Protein AF-A0A0A9XXK6-F1 (afdb_monomer_lite)

Secondary structure (DSSP, 8-state):
----------TT--TT---------S----TTS-HHHHHHHHHHHHHHGGGS-SSPP--SS-------TTPPP---PPPP--HHHHHHHHHHHHHHHHTTS-------

Structure (mmCIF, N/CA/C/O backbone):
data_AF-A0A0A9XXK6-F1
#
_entry.id   AF-A0A0A9XXK6-F1
#
loop_
_atom_site.group_PDB
_atom_site.id
_atom_site.type_symbol
_atom_site.label_atom_id
_atom_site.label_alt_id
_atom_site.label_comp_id
_atom_site.label_asym_id
_atom_site.label_entity_id
_atom_site.label_seq_id
_atom_site.pdbx_PDB_ins_code
_atom_site.Cartn_x
_atom_site.Cartn_y
_atom_site.Cartn_z
_atom_site.occupancy
_atom_site.B_iso_or_equiv
_atom_site.auth_seq_id
_atom_site.auth_comp_id
_atom_site.auth_asym_id
_atom_site.auth_atom_id
_atom_site.pdbx_PDB_model_num
ATOM 1 N N . ASN A 1 1 ? 14.844 -18.151 37.481 1.00 43.81 1 ASN A N 1
ATOM 2 C CA . ASN A 1 1 ? 16.257 -18.010 37.077 1.00 43.81 1 ASN A CA 1
ATOM 3 C C . ASN A 1 1 ? 16.385 -18.432 35.621 1.00 43.81 1 ASN A C 1
ATOM 5 O O . ASN A 1 1 ? 16.825 -19.534 35.348 1.00 43.81 1 ASN A O 1
ATOM 9 N N . LEU A 1 2 ? 15.917 -17.589 34.700 1.00 34.53 2 LEU A N 1
ATOM 10 C CA . LEU A 1 2 ? 16.165 -17.720 33.264 1.00 34.53 2 LEU A CA 1
ATOM 11 C C . LEU A 1 2 ? 16.523 -16.308 32.790 1.00 34.53 2 LEU A C 1
ATOM 13 O O . LEU A 1 2 ? 15.731 -15.378 32.944 1.00 34.53 2 LEU A O 1
ATOM 17 N N . SER A 1 3 ? 17.776 -16.153 32.375 1.00 41.31 3 SER A N 1
ATOM 18 C CA . SER A 1 3 ? 18.349 -14.913 31.862 1.00 41.31 3 SER A CA 1
ATOM 19 C C . SER A 1 3 ? 17.667 -14.546 30.549 1.00 41.31 3 SER A C 1
ATOM 21 O O . SER A 1 3 ? 17.385 -15.421 29.740 1.00 41.31 3 SER A O 1
ATOM 23 N N . LYS A 1 4 ? 17.398 -13.255 30.363 1.00 49.81 4 LYS A N 1
ATOM 24 C CA . LYS A 1 4 ? 16.777 -12.687 29.167 1.00 49.81 4 LYS A CA 1
ATOM 25 C C . LYS A 1 4 ? 17.629 -13.022 27.938 1.00 49.81 4 LYS A C 1
ATOM 27 O O . LYS A 1 4 ? 18.796 -12.637 27.894 1.00 49.81 4 LYS A O 1
ATOM 32 N N . ASP A 1 5 ? 17.032 -13.706 26.968 1.00 43.66 5 ASP A N 1
ATOM 33 C CA . ASP A 1 5 ? 17.552 -13.829 25.607 1.00 43.66 5 ASP A CA 1
ATOM 34 C C . ASP A 1 5 ? 17.544 -12.443 24.956 1.00 43.66 5 ASP A C 1
ATOM 36 O O . ASP A 1 5 ? 16.554 -11.975 24.390 1.00 43.66 5 ASP A O 1
ATOM 40 N N . THR A 1 6 ? 18.662 -11.744 25.118 1.00 54.91 6 THR A N 1
ATOM 41 C CA . THR A 1 6 ? 18.977 -10.526 24.385 1.00 54.91 6 THR A CA 1
ATOM 42 C C . THR A 1 6 ? 19.292 -10.926 22.951 1.00 54.91 6 THR A C 1
ATOM 44 O O . THR A 1 6 ? 20.355 -11.480 22.671 1.00 54.91 6 THR A O 1
ATOM 47 N N . TRP A 1 7 ? 18.371 -10.640 22.034 1.00 50.97 7 TRP A N 1
ATOM 48 C CA . TRP A 1 7 ? 18.649 -10.675 20.602 1.00 50.97 7 TRP A CA 1
ATOM 49 C C . TRP A 1 7 ? 19.718 -9.624 20.286 1.00 50.97 7 TRP A C 1
ATOM 51 O O . TRP A 1 7 ? 19.438 -8.428 20.234 1.00 50.97 7 TRP A O 1
ATOM 61 N N . MET A 1 8 ? 20.963 -10.070 20.135 1.00 43.16 8 MET A N 1
ATOM 62 C CA . MET A 1 8 ? 22.089 -9.229 19.743 1.00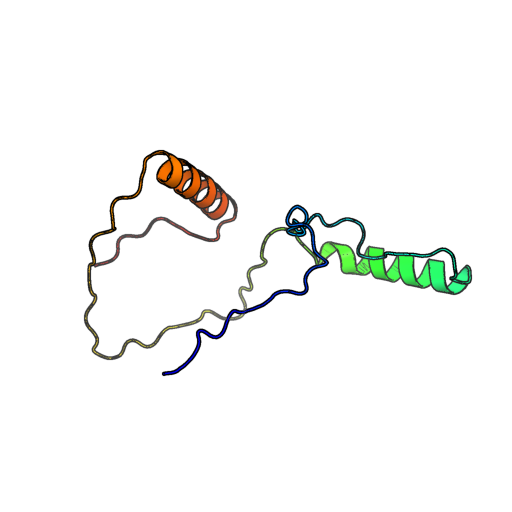 43.16 8 MET A CA 1
ATOM 63 C C . MET A 1 8 ? 22.206 -9.262 18.218 1.00 43.16 8 MET A C 1
ATOM 65 O O . MET A 1 8 ? 22.710 -10.233 17.656 1.00 43.16 8 MET A O 1
ATOM 69 N N . PHE A 1 9 ? 21.762 -8.202 17.540 1.00 44.06 9 PHE A N 1
ATOM 70 C CA . PHE A 1 9 ? 22.267 -7.917 16.198 1.00 44.06 9 PHE A CA 1
ATOM 71 C C . PHE A 1 9 ? 23.754 -7.569 16.329 1.00 44.06 9 PHE A C 1
ATOM 73 O O . PHE A 1 9 ? 24.148 -6.852 17.251 1.00 44.06 9 PHE A O 1
ATOM 80 N N . 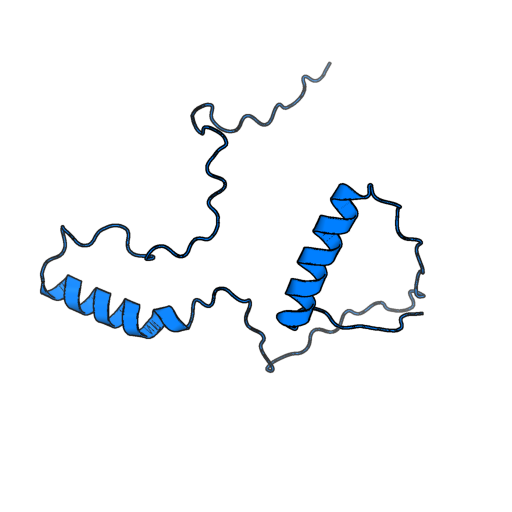SER A 1 10 ? 24.585 -8.145 15.461 1.00 43.38 10 SER A N 1
ATOM 81 C CA . SER A 1 10 ? 26.044 -8.010 15.474 1.00 43.38 10 SER A CA 1
ATOM 82 C C . SER A 1 10 ? 26.485 -6.556 15.731 1.00 43.38 10 SER A C 1
ATOM 84 O O . SER A 1 10 ? 25.957 -5.650 15.084 1.00 43.38 10 SER A O 1
ATOM 86 N N . PRO A 1 11 ? 27.462 -6.298 16.626 1.00 44.72 11 PRO A N 1
ATOM 87 C CA . PRO A 1 11 ? 27.823 -4.953 17.091 1.00 44.72 11 PRO A CA 1
ATOM 88 C C . PRO A 1 11 ? 28.698 -4.189 16.078 1.00 44.72 11 PRO A C 1
ATOM 90 O O . PRO A 1 11 ? 29.701 -3.582 16.438 1.00 44.72 11 PRO A O 1
ATOM 93 N N . GLY A 1 12 ? 28.339 -4.254 14.796 1.00 45.22 12 GLY A N 1
ATOM 94 C CA . GLY A 1 12 ? 29.046 -3.602 13.695 1.00 45.22 12 GLY A CA 1
ATOM 95 C C . GLY A 1 12 ? 28.149 -2.823 12.735 1.00 45.22 12 GLY A C 1
ATOM 96 O O . GLY A 1 12 ? 28.668 -2.218 11.805 1.00 45.22 12 GLY A O 1
ATOM 97 N N . THR A 1 13 ? 26.830 -2.802 12.939 1.00 44.53 13 THR A N 1
ATOM 98 C CA . THR A 1 13 ? 25.918 -2.034 12.082 1.00 44.53 13 THR A CA 1
ATOM 99 C C . THR A 1 13 ? 25.428 -0.814 12.845 1.00 44.53 13 THR A C 1
ATOM 101 O O . THR A 1 13 ? 24.499 -0.889 13.646 1.00 44.53 13 THR A O 1
ATOM 104 N N . THR A 1 14 ? 26.090 0.319 12.619 1.00 43.53 14 THR A N 1
ATOM 105 C CA . THR A 1 14 ? 25.561 1.638 12.970 1.00 43.53 14 THR A CA 1
ATOM 106 C C . THR A 1 14 ? 24.168 1.786 12.366 1.00 43.53 14 THR A C 1
ATOM 108 O O . THR A 1 14 ? 23.971 1.575 11.168 1.00 43.53 14 THR A O 1
ATOM 111 N N . ALA A 1 15 ? 23.206 2.102 13.226 1.00 43.66 15 ALA A N 1
ATOM 112 C CA . ALA A 1 15 ? 21.777 2.146 12.956 1.00 43.66 15 ALA A CA 1
ATOM 113 C C . ALA A 1 15 ? 21.346 3.375 12.129 1.00 43.66 15 ALA A C 1
ATOM 115 O O . ALA A 1 15 ? 20.409 4.058 12.516 1.00 43.66 15 ALA A O 1
ATOM 116 N N . ASP A 1 16 ? 22.010 3.626 10.998 1.00 39.91 16 ASP A N 1
ATOM 117 C CA . ASP A 1 16 ? 21.652 4.692 10.045 1.00 39.91 16 ASP A CA 1
ATOM 118 C C . ASP A 1 16 ? 21.433 4.186 8.611 1.00 39.91 16 ASP A C 1
ATOM 120 O O . ASP A 1 16 ? 21.061 4.949 7.727 1.00 39.91 16 ASP A O 1
ATOM 124 N N . HIS A 1 17 ? 21.576 2.883 8.370 1.00 43.12 17 HIS A N 1
ATOM 125 C CA . HIS A 1 17 ? 21.160 2.269 7.113 1.00 43.12 17 HIS A CA 1
ATOM 126 C C . HIS A 1 17 ? 20.148 1.163 7.396 1.00 43.12 17 HIS A C 1
ATOM 128 O O . HIS A 1 17 ? 20.402 -0.022 7.189 1.00 43.12 17 HIS A O 1
ATOM 134 N N . VAL A 1 18 ? 18.942 1.559 7.817 1.00 44.12 18 VAL A N 1
ATOM 135 C CA . VAL A 1 18 ? 17.780 0.891 7.226 1.00 44.12 18 VAL A CA 1
ATOM 136 C C . VAL A 1 18 ? 17.939 1.190 5.746 1.00 44.12 18 VAL A C 1
ATOM 138 O O . VAL A 1 18 ? 17.823 2.345 5.346 1.00 44.12 18 VAL A O 1
ATOM 141 N N . SER A 1 19 ? 18.367 0.190 4.976 1.00 40.66 19 SER A N 1
ATOM 142 C CA . SER A 1 19 ? 18.413 0.278 3.526 1.00 40.66 19 SER A CA 1
ATOM 143 C C . SER A 1 19 ? 16.981 0.554 3.093 1.00 40.66 19 SER A C 1
ATOM 145 O O . SER A 1 19 ? 16.192 -0.370 2.895 1.00 40.66 19 SER A O 1
ATOM 147 N N . SER A 1 20 ? 16.632 1.840 3.011 1.00 35.62 20 SER A N 1
ATOM 148 C CA . SER A 1 20 ? 15.585 2.312 2.131 1.00 35.62 20 SER A CA 1
ATOM 149 C C . SER A 1 20 ? 15.796 1.560 0.835 1.00 35.62 20 SER A C 1
ATOM 151 O O . SER A 1 20 ? 16.928 1.395 0.370 1.00 35.62 20 SER A O 1
ATOM 153 N N . LEU A 1 21 ? 14.706 1.036 0.302 1.00 41.09 21 LEU A N 1
ATOM 154 C CA . LEU A 1 21 ? 14.647 0.376 -0.991 1.00 41.09 21 LEU A CA 1
ATOM 155 C C . LEU A 1 21 ? 14.840 1.446 -2.080 1.00 41.09 21 LEU A C 1
ATOM 157 O O . LEU A 1 21 ? 14.004 1.648 -2.957 1.00 41.09 21 LEU A O 1
ATOM 161 N N . GLU A 1 22 ? 15.928 2.202 -1.979 1.00 42.03 22 GLU A N 1
ATOM 162 C CA . GLU A 1 22 ? 16.483 2.983 -3.052 1.00 42.03 22 GLU A CA 1
ATOM 163 C C . GLU A 1 22 ? 17.001 1.937 -4.026 1.00 42.03 22 GLU A C 1
ATOM 165 O O . GLU A 1 22 ? 18.002 1.260 -3.797 1.00 42.03 22 GLU A O 1
ATOM 170 N N . THR A 1 23 ? 16.227 1.730 -5.085 1.00 50.25 23 THR A N 1
ATOM 171 C CA . THR A 1 23 ? 16.649 1.057 -6.309 1.00 50.25 23 THR A CA 1
ATOM 172 C C . THR A 1 23 ? 17.790 1.858 -6.945 1.00 50.25 23 THR A C 1
ATOM 174 O O . THR A 1 23 ? 17.619 2.478 -7.992 1.00 50.25 23 THR A O 1
ATOM 177 N N . GLU A 1 24 ? 18.936 1.897 -6.280 1.00 49.81 24 GLU A N 1
ATOM 178 C CA . GLU A 1 24 ? 20.233 2.097 -6.904 1.00 49.81 24 GLU A CA 1
ATOM 179 C C . GLU A 1 24 ? 20.556 0.814 -7.686 1.00 49.81 24 GLU A C 1
ATOM 181 O O . GLU A 1 24 ? 20.046 -0.260 -7.337 1.00 49.81 24 GLU A O 1
ATOM 186 N N . PRO A 1 25 ? 21.295 0.901 -8.807 1.00 52.94 25 PRO A N 1
ATOM 187 C CA . PRO A 1 25 ? 21.285 -0.130 -9.836 1.00 52.94 25 PRO A CA 1
ATOM 188 C C . PRO A 1 25 ? 21.593 -1.491 -9.214 1.00 52.94 25 PRO A C 1
ATOM 190 O O . PRO A 1 25 ? 22.609 -1.653 -8.542 1.00 52.94 25 PRO A O 1
ATOM 193 N N . MET A 1 26 ? 20.736 -2.487 -9.476 1.00 56.12 26 MET A N 1
ATOM 194 C CA . MET A 1 26 ? 20.856 -3.882 -9.005 1.00 56.12 26 MET A CA 1
ATOM 195 C C . MET A 1 26 ? 22.193 -4.566 -9.389 1.00 56.12 26 MET A C 1
ATOM 197 O O . MET A 1 26 ? 22.398 -5.748 -9.127 1.00 56.12 26 MET A O 1
ATOM 201 N N . VAL A 1 27 ? 23.116 -3.835 -10.014 1.00 63.84 27 VAL A N 1
ATOM 202 C CA . VAL A 1 27 ? 24.429 -4.259 -10.476 1.00 63.84 27 VAL A CA 1
ATOM 203 C C . VAL A 1 27 ? 25.501 -3.466 -9.726 1.00 63.84 27 VAL A C 1
ATOM 205 O O . VAL A 1 27 ? 25.803 -2.325 -10.063 1.00 63.84 27 VAL A O 1
ATOM 208 N N . GLN A 1 28 ? 26.107 -4.100 -8.722 1.00 65.50 28 GLN A N 1
ATOM 209 C CA . GLN A 1 28 ? 27.075 -3.458 -7.825 1.00 65.50 28 GLN A CA 1
ATOM 210 C C . GLN A 1 28 ? 28.480 -3.274 -8.427 1.00 65.50 28 GLN A C 1
ATOM 212 O O . GLN A 1 28 ? 29.245 -2.444 -7.946 1.00 65.50 28 GLN A O 1
ATOM 217 N N . SER A 1 29 ? 28.856 -4.028 -9.468 1.00 68.62 29 SER A N 1
ATOM 218 C CA . SER A 1 29 ? 30.128 -3.817 -10.173 1.00 68.62 29 SER A CA 1
ATOM 219 C C . SER A 1 29 ? 30.132 -4.462 -11.555 1.00 68.62 29 SER A C 1
ATOM 221 O O . SER A 1 29 ? 29.664 -5.586 -11.741 1.00 68.62 29 SER A O 1
ATOM 223 N N . ARG A 1 30 ? 30.696 -3.745 -12.531 1.00 69.06 30 ARG A N 1
ATOM 224 C CA . ARG A 1 30 ? 30.847 -4.192 -13.924 1.00 69.06 30 ARG A CA 1
ATOM 225 C C . ARG A 1 30 ? 32.307 -4.215 -14.363 1.00 69.06 30 ARG A C 1
ATOM 227 O O . ARG A 1 30 ? 32.587 -4.595 -15.495 1.00 69.06 30 ARG A O 1
ATOM 234 N N . ASP A 1 31 ? 33.228 -3.808 -13.493 1.00 77.25 31 ASP A N 1
ATOM 235 C CA . ASP A 1 31 ? 34.588 -3.415 -13.875 1.00 77.25 31 ASP A CA 1
ATOM 236 C C . ASP A 1 31 ? 35.500 -4.582 -14.229 1.00 77.25 31 ASP A C 1
ATOM 238 O O . ASP A 1 31 ? 36.391 -4.451 -15.067 1.00 77.25 31 ASP A O 1
ATOM 242 N N . HIS A 1 32 ? 35.195 -5.754 -13.679 1.00 80.56 32 HIS A N 1
ATOM 243 C CA . HIS A 1 32 ? 35.946 -6.987 -13.894 1.00 80.56 32 HIS A CA 1
ATOM 244 C C . HIS A 1 32 ? 35.387 -7.854 -15.031 1.00 80.56 32 HIS A C 1
ATOM 246 O O . HIS A 1 32 ? 35.900 -8.941 -15.292 1.00 80.56 32 HIS A O 1
ATOM 252 N N . LEU A 1 33 ? 34.333 -7.397 -15.714 1.00 82.12 33 LEU A N 1
ATOM 253 C CA . LEU A 1 33 ? 33.706 -8.151 -16.792 1.00 82.12 33 LEU A CA 1
ATOM 254 C C . LEU A 1 33 ? 34.400 -7.875 -18.131 1.00 82.12 33 LEU A C 1
ATOM 256 O O . LEU A 1 33 ? 34.635 -6.726 -18.526 1.00 82.12 33 LEU A O 1
ATOM 260 N N . ASN A 1 34 ? 34.667 -8.956 -18.865 1.00 87.50 34 ASN A N 1
ATOM 261 C CA . ASN A 1 34 ? 35.030 -8.883 -20.277 1.00 87.50 34 ASN A CA 1
ATOM 262 C C . ASN A 1 34 ? 33.927 -8.113 -21.041 1.00 87.50 34 ASN A C 1
ATOM 264 O O . ASN A 1 34 ? 32.746 -8.349 -20.763 1.00 87.50 34 ASN A O 1
ATOM 268 N N . PRO A 1 35 ? 34.276 -7.230 -21.997 1.00 84.56 35 PRO A N 1
ATOM 269 C CA . PRO A 1 35 ? 33.329 -6.549 -22.881 1.00 84.56 35 PRO A CA 1
ATOM 270 C C . PRO A 1 35 ? 32.134 -7.391 -23.359 1.00 84.56 35 PRO A C 1
ATOM 272 O O . PRO A 1 35 ? 31.007 -6.904 -23.333 1.00 84.56 35 PRO A O 1
ATOM 275 N N . GLY A 1 36 ? 32.344 -8.665 -23.715 1.00 87.88 36 GLY A N 1
ATOM 276 C CA . GLY A 1 36 ? 31.253 -9.553 -24.141 1.00 87.88 36 GLY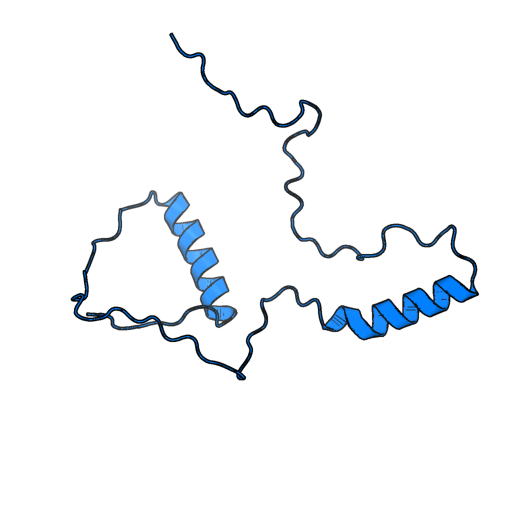 A CA 1
ATOM 277 C C . GLY A 1 36 ? 30.206 -9.817 -23.051 1.00 87.88 36 GLY A C 1
ATOM 278 O O . GLY A 1 36 ? 29.008 -9.716 -23.302 1.00 87.88 36 GLY A O 1
ATOM 279 N N . TYR A 1 37 ? 30.642 -10.088 -21.818 1.00 84.56 37 TYR A N 1
ATOM 280 C CA . TYR A 1 37 ? 29.737 -10.312 -20.684 1.00 84.56 37 TYR A CA 1
ATOM 281 C C . TYR A 1 37 ? 29.097 -9.019 -20.181 1.00 84.56 37 TYR A C 1
ATOM 283 O O . TYR A 1 37 ? 27.977 -9.047 -19.679 1.00 84.56 37 TYR A O 1
ATOM 291 N N . ARG A 1 38 ? 29.776 -7.875 -20.343 1.00 85.19 38 ARG A N 1
ATOM 292 C CA . ARG A 1 38 ? 29.186 -6.564 -20.042 1.00 85.19 38 ARG A CA 1
ATOM 293 C C . ARG A 1 38 ? 27.972 -6.282 -20.918 1.00 85.19 38 ARG A C 1
ATOM 295 O O . ARG A 1 38 ? 26.961 -5.858 -20.376 1.00 85.19 38 ARG A O 1
ATOM 302 N N . SER A 1 39 ? 28.079 -6.553 -22.220 1.00 87.19 39 SER A N 1
ATOM 303 C CA . SER A 1 39 ? 26.968 -6.382 -23.163 1.00 87.19 39 SER A CA 1
ATOM 304 C C . SER A 1 39 ? 25.799 -7.301 -22.817 1.00 87.19 39 SER A C 1
ATOM 306 O O . SER A 1 39 ? 24.671 -6.843 -22.725 1.00 87.19 39 SER A O 1
ATOM 308 N N . GLN A 1 40 ? 26.067 -8.581 -22.540 1.00 88.12 40 GLN A N 1
ATOM 309 C CA . GLN A 1 40 ? 25.012 -9.529 -22.158 1.00 88.12 40 GLN A CA 1
ATOM 310 C C . GLN A 1 40 ? 24.290 -9.114 -20.872 1.00 88.12 40 GLN A C 1
ATOM 312 O O . GLN A 1 40 ? 23.077 -9.276 -20.756 1.00 88.12 40 GLN A O 1
ATOM 317 N N . LEU A 1 41 ? 25.033 -8.581 -19.898 1.00 85.69 41 LEU A N 1
ATOM 318 C CA . LEU A 1 41 ? 24.455 -8.069 -18.663 1.00 85.69 41 LEU A CA 1
ATOM 319 C C . LEU A 1 41 ? 23.602 -6.820 -18.914 1.00 85.69 41 LEU A C 1
ATOM 321 O O . LEU A 1 41 ? 22.516 -6.732 -18.352 1.00 85.69 41 LEU A O 1
ATOM 325 N N . ASP A 1 42 ? 24.058 -5.887 -19.754 1.00 85.19 42 ASP A N 1
ATOM 326 C CA . ASP A 1 42 ? 23.259 -4.720 -20.150 1.00 85.19 42 ASP A CA 1
ATOM 327 C C . ASP A 1 42 ? 21.944 -5.124 -20.795 1.00 85.19 42 ASP A C 1
ATOM 329 O O . ASP A 1 42 ? 20.896 -4.614 -20.407 1.00 85.19 42 ASP A O 1
ATOM 333 N N . ASP A 1 43 ? 21.995 -6.064 -21.736 1.00 88.38 43 ASP A N 1
ATOM 334 C CA . ASP A 1 43 ? 20.812 -6.539 -22.442 1.00 88.38 43 ASP A CA 1
ATOM 335 C C . ASP A 1 43 ? 19.818 -7.176 -21.466 1.00 88.38 43 ASP A C 1
ATOM 337 O O . ASP A 1 43 ? 18.619 -6.901 -21.519 1.00 88.38 43 ASP A O 1
ATOM 341 N N . LEU A 1 44 ? 20.306 -7.982 -20.518 1.00 87.38 44 LEU A N 1
ATOM 342 C CA . LEU A 1 44 ? 19.479 -8.604 -19.487 1.00 87.38 44 LEU A CA 1
ATOM 343 C C . LEU A 1 44 ? 18.834 -7.556 -18.572 1.00 87.38 44 LEU A C 1
ATOM 345 O O . LEU A 1 44 ? 17.630 -7.586 -18.328 1.00 87.38 44 LEU A O 1
ATOM 349 N N . VAL A 1 45 ? 19.632 -6.612 -18.083 1.00 85.62 45 VAL A N 1
ATOM 350 C CA . VAL A 1 45 ? 19.175 -5.529 -17.211 1.00 85.62 45 VAL A CA 1
ATOM 351 C C . VAL A 1 45 ? 18.130 -4.687 -17.948 1.00 85.62 45 VAL A C 1
ATOM 353 O O . VAL A 1 45 ? 17.023 -4.520 -17.450 1.00 85.62 45 VAL A O 1
ATOM 356 N N . ALA A 1 46 ? 18.404 -4.252 -19.176 1.00 84.25 46 ALA A N 1
ATOM 357 C CA . ALA A 1 46 ? 17.449 -3.504 -19.990 1.00 84.25 46 ALA A CA 1
ATOM 358 C C . ALA A 1 46 ? 16.149 -4.284 -20.258 1.00 84.25 46 ALA A C 1
ATOM 360 O O . ALA A 1 46 ? 15.072 -3.690 -20.265 1.00 84.25 46 ALA A O 1
ATOM 361 N N . THR A 1 47 ? 16.237 -5.606 -20.439 1.00 88.19 47 THR A N 1
ATOM 362 C CA . THR A 1 47 ? 15.074 -6.465 -20.709 1.00 88.19 47 THR A CA 1
ATOM 363 C C . THR A 1 47 ? 14.167 -6.626 -19.491 1.00 88.19 47 THR A C 1
ATOM 365 O O . THR A 1 47 ? 12.948 -6.615 -19.641 1.00 88.19 47 THR A O 1
ATOM 368 N N . TYR A 1 48 ? 14.742 -6.794 -18.297 1.00 84.62 48 TYR A N 1
ATOM 369 C CA . TYR A 1 48 ? 13.998 -7.223 -17.107 1.00 84.62 48 TYR A CA 1
ATOM 370 C C . TYR A 1 48 ? 13.826 -6.139 -16.038 1.00 84.62 48 TYR A C 1
ATOM 372 O O . TYR A 1 48 ? 13.024 -6.324 -15.127 1.00 84.62 48 TYR A O 1
ATOM 380 N N . LEU A 1 49 ? 14.529 -5.003 -16.121 1.00 82.50 49 LEU A N 1
ATOM 381 C CA . LEU A 1 49 ? 14.414 -3.927 -15.125 1.00 82.50 49 LEU A CA 1
ATOM 382 C C . LEU A 1 49 ? 12.989 -3.390 -14.985 1.00 82.50 49 LEU A C 1
ATOM 384 O O . LEU A 1 49 ? 12.582 -3.017 -13.890 1.00 82.50 49 LEU A O 1
ATOM 388 N N . ASN A 1 50 ? 12.227 -3.367 -16.076 1.00 77.06 50 ASN A N 1
ATOM 389 C CA . ASN A 1 50 ? 10.841 -2.906 -16.059 1.00 77.06 50 ASN A CA 1
ATOM 390 C C . ASN A 1 50 ? 9.898 -3.822 -15.255 1.00 77.06 50 ASN A C 1
ATOM 392 O O . ASN A 1 50 ? 8.816 -3.373 -14.888 1.00 77.06 50 ASN A O 1
ATOM 396 N N . LEU A 1 51 ? 10.293 -5.069 -14.965 1.00 79.75 51 LEU A N 1
ATOM 397 C CA . LEU A 1 51 ? 9.528 -5.984 -14.115 1.00 79.75 51 LEU A CA 1
ATOM 398 C C . LEU A 1 51 ? 9.665 -5.643 -12.629 1.00 79.75 51 LEU A C 1
ATOM 400 O O . LEU A 1 51 ? 8.810 -6.018 -11.832 1.00 79.75 51 LEU A O 1
ATOM 404 N N . PHE A 1 52 ? 10.735 -4.946 -12.248 1.00 78.75 52 PHE A N 1
ATOM 405 C CA . PHE A 1 52 ? 10.987 -4.534 -10.873 1.00 78.75 52 PHE A CA 1
ATOM 406 C C . PHE A 1 52 ? 10.417 -3.131 -10.652 1.00 78.75 52 PHE A C 1
ATOM 408 O O . PHE A 1 52 ? 11.146 -2.140 -10.575 1.00 78.75 52 PHE A O 1
ATOM 415 N N . SER A 1 53 ? 9.089 -3.031 -10.588 1.00 78.81 53 SER A N 1
ATOM 416 C CA . SER A 1 53 ? 8.420 -1.791 -10.201 1.00 78.81 53 SER A CA 1
ATOM 417 C C . SER A 1 53 ? 8.643 -1.487 -8.718 1.00 78.81 53 SER A C 1
ATOM 419 O O . SER A 1 53 ? 8.750 -2.384 -7.884 1.00 78.81 53 SER A O 1
ATOM 421 N N . LYS A 1 54 ? 8.692 -0.194 -8.377 1.00 76.69 54 LYS A N 1
ATOM 422 C CA . LYS A 1 54 ? 8.693 0.258 -6.974 1.00 76.69 54 LYS A CA 1
ATOM 423 C C . LYS A 1 54 ? 7.338 0.047 -6.304 1.00 76.69 54 LYS A C 1
ATOM 425 O O . LYS A 1 54 ? 7.282 -0.176 -5.100 1.00 76.69 54 LYS A O 1
ATOM 430 N N . SER A 1 55 ? 6.264 0.138 -7.084 1.00 78.56 55 SER A N 1
ATOM 431 C CA . SER A 1 55 ? 4.911 -0.161 -6.638 1.00 78.56 55 SER A CA 1
ATOM 432 C C . SER A 1 55 ? 4.643 -1.667 -6.710 1.00 78.56 55 SER A C 1
ATOM 434 O O . SER A 1 55 ? 5.166 -2.342 -7.605 1.00 78.56 55 SER A O 1
ATOM 436 N N . PRO A 1 56 ? 3.831 -2.213 -5.792 1.00 82.69 56 PRO A N 1
ATOM 437 C CA . PRO A 1 56 ? 3.391 -3.597 -5.882 1.00 82.69 56 PRO A CA 1
ATOM 438 C C . PRO A 1 56 ? 2.561 -3.813 -7.156 1.00 82.69 56 PRO A C 1
ATOM 440 O O . PRO A 1 56 ? 1.755 -2.967 -7.540 1.00 82.69 56 PRO A O 1
ATOM 443 N N . GLY A 1 57 ? 2.766 -4.952 -7.819 1.00 84.88 57 GLY A N 1
ATOM 444 C CA . GLY A 1 57 ? 1.908 -5.391 -8.920 1.00 84.88 57 GLY A CA 1
ATOM 445 C C . GLY A 1 57 ? 0.634 -6.073 -8.411 1.00 84.88 57 GLY A C 1
ATOM 446 O O . GLY A 1 57 ? 0.608 -6.599 -7.299 1.00 84.88 57 GLY A O 1
ATOM 447 N N . CYS A 1 58 ? -0.400 -6.118 -9.252 1.00 88.06 58 CYS A N 1
ATOM 448 C CA . CYS A 1 58 ? -1.621 -6.898 -9.035 1.00 88.06 58 CYS A CA 1
ATOM 449 C C . CYS A 1 58 ? -1.803 -7.894 -10.193 1.00 88.06 58 CYS A C 1
ATOM 451 O O . CYS A 1 58 ? -1.391 -7.612 -11.318 1.00 88.06 58 CYS A O 1
ATOM 453 N N . THR A 1 59 ? -2.377 -9.068 -9.918 1.00 89.88 59 THR A N 1
ATOM 454 C CA . THR A 1 59 ? -2.686 -10.087 -10.932 1.00 89.88 59 THR A CA 1
ATOM 455 C C . THR A 1 59 ? -4.188 -10.313 -11.002 1.00 89.88 59 THR A C 1
ATOM 457 O O . THR A 1 59 ? -4.819 -10.558 -9.980 1.00 89.88 59 THR A O 1
ATOM 460 N N . ASP A 1 60 ? -4.741 -10.310 -12.212 1.00 91.56 60 ASP A N 1
ATOM 461 C CA . ASP A 1 60 ? -6.170 -10.557 -12.453 1.00 91.56 60 ASP A CA 1
ATOM 462 C C . ASP A 1 60 ? -6.481 -12.055 -12.664 1.00 91.56 60 ASP A C 1
ATOM 464 O O . ASP A 1 60 ? -7.585 -12.434 -13.047 1.00 91.56 60 ASP A O 1
ATOM 468 N N . VAL A 1 61 ? -5.489 -12.936 -12.476 1.00 96.88 61 VAL A N 1
ATOM 469 C CA . VAL A 1 61 ? -5.611 -14.377 -12.769 1.00 96.88 61 VAL A CA 1
ATOM 470 C C . VAL A 1 61 ? -6.438 -15.118 -11.715 1.00 96.88 61 VAL A C 1
ATOM 472 O O . VAL A 1 61 ? -7.083 -16.118 -12.031 1.00 96.88 61 VAL A O 1
ATOM 475 N N . VAL A 1 62 ? -6.393 -14.678 -10.457 1.00 95.44 62 VAL A N 1
ATOM 476 C CA . VAL A 1 62 ? -7.077 -15.349 -9.349 1.00 95.44 62 VAL A CA 1
ATOM 477 C C . VAL A 1 62 ? -7.473 -14.352 -8.272 1.00 95.44 62 VAL A C 1
ATOM 479 O O . VAL A 1 62 ? -6.675 -13.515 -7.862 1.00 95.44 62 VAL A O 1
ATOM 482 N N . GLU A 1 63 ? -8.688 -14.507 -7.759 1.00 95.00 63 GLU A N 1
ATOM 483 C CA . GLU A 1 63 ? -9.159 -13.811 -6.567 1.00 95.00 63 GLU A CA 1
ATOM 484 C C . GLU A 1 63 ? -9.105 -14.758 -5.366 1.00 95.00 63 GLU A C 1
ATOM 486 O O . GLU A 1 63 ? -9.541 -15.913 -5.432 1.00 95.00 63 GLU A O 1
ATOM 491 N N . HIS A 1 64 ? -8.551 -14.285 -4.250 1.00 94.00 64 HIS A N 1
ATOM 492 C CA . HIS A 1 64 ? -8.470 -15.077 -3.028 1.00 94.00 64 HIS A CA 1
ATOM 493 C C . HIS A 1 64 ? -9.744 -14.921 -2.189 1.00 94.00 64 HIS A C 1
ATOM 495 O O . HIS A 1 64 ? -10.094 -13.818 -1.779 1.00 94.00 64 HIS A O 1
ATOM 501 N N . CYS A 1 65 ? -10.409 -16.036 -1.875 1.00 94.69 65 CYS A N 1
ATOM 502 C CA . CYS A 1 65 ? -11.561 -16.065 -0.977 1.00 94.69 65 CYS A CA 1
ATOM 503 C C . CYS A 1 65 ? -11.162 -16.627 0.394 1.00 94.69 65 CYS A C 1
ATOM 505 O O . CYS A 1 65 ? -10.640 -17.741 0.490 1.00 94.69 65 CYS A O 1
ATOM 507 N N . ILE A 1 66 ? -11.444 -15.871 1.458 1.00 95.19 66 ILE A N 1
ATOM 508 C CA . ILE A 1 66 ? -11.230 -16.306 2.842 1.00 95.19 66 ILE A CA 1
ATOM 509 C C . ILE A 1 66 ? -12.508 -16.981 3.350 1.00 95.19 66 ILE A C 1
ATOM 511 O O . ILE A 1 66 ? -13.556 -16.347 3.460 1.00 95.19 66 ILE A O 1
ATOM 515 N N . LEU A 1 67 ? -12.423 -18.268 3.691 1.00 95.94 67 LEU A N 1
ATOM 516 C CA . LEU A 1 67 ? -13.558 -19.041 4.199 1.00 95.94 67 LEU A CA 1
ATOM 517 C C . LEU A 1 67 ? -13.726 -18.826 5.712 1.00 95.94 67 LEU A C 1
ATOM 519 O O . LEU A 1 67 ? -12.974 -19.384 6.508 1.00 95.94 67 LEU A O 1
ATOM 523 N N . THR A 1 68 ? -14.728 -18.043 6.116 1.00 94.88 68 THR A N 1
ATOM 524 C CA . THR A 1 68 ? -15.021 -17.741 7.533 1.00 94.88 68 THR A CA 1
ATOM 525 C C . THR A 1 68 ? -16.022 -18.702 8.191 1.00 94.88 68 THR A C 1
ATOM 527 O O . THR A 1 68 ? -16.232 -18.628 9.402 1.00 94.88 68 THR A O 1
ATOM 530 N N . GLY A 1 69 ? -16.628 -19.624 7.432 1.00 95.81 69 GLY A N 1
ATOM 531 C CA . GLY A 1 69 ? -17.637 -20.562 7.942 1.00 95.81 69 GLY A CA 1
ATOM 532 C C . GLY A 1 69 ? -18.847 -19.836 8.542 1.00 95.81 69 GLY A C 1
ATOM 533 O O . GLY A 1 69 ? -19.339 -18.874 7.961 1.00 95.81 69 GLY A O 1
ATOM 534 N N . ASP A 1 70 ? -19.288 -20.269 9.725 1.00 96.25 70 ASP A N 1
ATOM 535 C CA . ASP A 1 70 ? -20.442 -19.690 10.436 1.00 96.25 70 ASP A CA 1
ATOM 536 C C . ASP A 1 70 ? -20.074 -18.512 11.365 1.00 96.25 70 ASP A C 1
ATOM 538 O O . ASP A 1 70 ? -20.918 -18.011 12.121 1.00 96.25 70 ASP A O 1
ATOM 542 N N . ALA A 1 71 ? -18.810 -18.071 11.350 1.00 95.94 71 ALA A N 1
ATOM 543 C CA . ALA A 1 71 ? -18.343 -16.987 12.207 1.00 95.94 71 ALA A CA 1
ATOM 544 C C . ALA A 1 71 ? -19.043 -15.665 11.855 1.00 95.94 71 ALA A C 1
ATOM 546 O O . ALA A 1 71 ? -19.022 -15.211 10.710 1.00 95.94 71 ALA A O 1
ATOM 547 N N . GLN A 1 72 ? -19.649 -15.032 12.860 1.00 95.75 72 GLN A N 1
ATOM 548 C CA . GLN A 1 72 ? -20.309 -13.738 12.696 1.00 95.75 72 GLN A CA 1
ATOM 549 C C . GLN A 1 72 ? -19.279 -12.595 12.656 1.00 95.75 72 GLN A C 1
ATOM 551 O O . GLN A 1 72 ? -18.264 -12.683 13.354 1.00 95.75 72 GLN A O 1
ATOM 556 N N . PRO A 1 73 ? -19.533 -11.511 11.896 1.00 96.06 73 PRO A N 1
ATOM 557 C CA . PRO A 1 73 ? -18.681 -10.326 11.904 1.00 96.06 73 PRO A CA 1
ATOM 558 C C . PRO A 1 73 ? -18.509 -9.746 13.310 1.00 96.06 73 PRO A C 1
ATOM 560 O O . PRO A 1 73 ? -19.449 -9.710 14.108 1.00 96.06 73 PRO A O 1
ATOM 563 N N . ILE A 1 74 ? -17.300 -9.270 13.608 1.00 95.38 74 ILE A N 1
ATOM 564 C CA . ILE A 1 74 ? -16.972 -8.655 14.895 1.00 95.38 74 ILE A CA 1
ATOM 565 C C . ILE A 1 74 ? -16.508 -7.226 14.643 1.00 95.38 74 ILE A C 1
ATOM 567 O O . ILE A 1 74 ? -15.413 -6.992 14.132 1.00 95.38 74 ILE A O 1
ATOM 571 N N . LYS A 1 75 ? -17.320 -6.258 15.071 1.00 94.75 75 LYS A N 1
ATOM 572 C CA . LYS A 1 75 ? -16.952 -4.845 15.042 1.00 94.75 75 LYS A CA 1
ATOM 573 C C . LYS A 1 75 ? -16.135 -4.477 16.275 1.00 94.75 75 LYS A C 1
ATOM 575 O O . LYS A 1 75 ? -16.652 -4.452 17.392 1.00 94.75 75 LYS A O 1
ATOM 580 N N . GLN A 1 76 ? -14.872 -4.122 16.066 1.00 95.00 76 GLN A N 1
ATOM 581 C CA . GLN A 1 76 ? -13.980 -3.654 17.124 1.00 95.00 76 GLN A CA 1
ATOM 582 C C . GLN A 1 76 ? -13.723 -2.147 17.009 1.00 95.00 76 GLN A C 1
ATOM 584 O O . GLN A 1 76 ? -13.539 -1.606 15.920 1.00 95.00 76 GLN A O 1
ATOM 589 N N . ARG A 1 77 ? -13.702 -1.448 18.150 1.00 95.50 77 ARG A N 1
ATOM 590 C CA . ARG A 1 77 ? -13.336 -0.027 18.201 1.00 95.50 77 ARG A CA 1
ATOM 591 C C . ARG A 1 77 ? -11.833 0.132 17.959 1.00 95.50 77 ARG A C 1
ATOM 593 O O . ARG A 1 77 ? -11.038 -0.563 18.588 1.00 95.50 77 ARG A O 1
ATOM 600 N N . TYR A 1 78 ? -11.454 1.087 17.113 1.00 93.38 78 TYR A N 1
ATOM 601 C CA . TYR A 1 78 ? -10.052 1.458 16.931 1.00 93.38 78 TYR A CA 1
ATOM 602 C C . TYR A 1 78 ? -9.462 2.058 18.219 1.00 93.38 78 TYR A C 1
ATOM 604 O O . TYR A 1 78 ? -10.150 2.745 18.984 1.00 93.38 78 TYR A O 1
ATOM 612 N N . TYR A 1 79 ? -8.175 1.816 18.459 1.00 96.12 79 TYR A N 1
ATOM 613 C CA . TYR A 1 79 ? -7.467 2.410 19.589 1.00 96.12 79 TYR A CA 1
ATOM 614 C C . TYR A 1 79 ? -7.021 3.838 19.251 1.00 96.12 79 TYR A C 1
ATOM 616 O O . TYR A 1 79 ? -6.435 4.043 18.188 1.00 96.12 79 TYR A O 1
ATOM 624 N N . PRO A 1 80 ? -7.257 4.829 20.131 1.00 96.25 80 PRO A N 1
ATOM 625 C CA . PRO A 1 80 ? -6.734 6.173 19.928 1.00 96.25 80 PRO A CA 1
ATOM 626 C C . PRO A 1 80 ? -5.204 6.169 19.877 1.00 96.25 80 PRO A C 1
ATOM 628 O O . PRO A 1 80 ? -4.553 5.565 20.729 1.00 96.25 80 PRO A O 1
ATOM 631 N N . VAL A 1 81 ? -4.645 6.883 18.905 1.00 96.81 81 VAL A N 1
ATOM 632 C CA . VAL A 1 81 ? -3.202 7.108 18.764 1.00 96.81 81 VAL A CA 1
ATOM 633 C C . VAL A 1 81 ? -2.866 8.573 19.045 1.00 96.81 81 VAL A C 1
ATOM 635 O O . VAL A 1 81 ? -3.747 9.436 19.051 1.00 96.81 81 VAL A O 1
ATOM 638 N N . SER A 1 82 ? -1.593 8.871 19.313 1.00 98.06 82 SER A N 1
ATOM 639 C CA . SER A 1 82 ? -1.145 10.256 19.479 1.00 98.06 82 SER A CA 1
ATOM 640 C C . SER A 1 82 ? -1.267 11.039 18.159 1.00 98.06 82 SER A C 1
ATOM 642 O O . SER A 1 82 ? -1.198 10.431 17.089 1.00 98.06 82 SER A O 1
ATOM 644 N N . PRO A 1 83 ? -1.387 12.380 18.200 1.00 97.88 83 PRO A N 1
ATOM 645 C CA . PRO A 1 83 ? -1.501 13.192 16.985 1.00 97.88 83 PRO A CA 1
ATOM 646 C C . PRO A 1 83 ? -0.360 12.967 15.982 1.00 97.88 83 PRO A C 1
ATOM 648 O O . PRO A 1 83 ? -0.618 12.764 14.803 1.00 97.88 83 PRO A O 1
ATOM 651 N N . ALA A 1 84 ? 0.886 12.882 16.461 1.00 97.94 84 ALA A N 1
ATOM 652 C CA . ALA A 1 84 ? 2.049 12.634 15.605 1.00 97.94 84 ALA A CA 1
ATOM 653 C C . ALA A 1 84 ? 1.984 11.274 14.883 1.00 97.94 84 ALA A C 1
ATOM 655 O O . ALA A 1 84 ? 2.364 11.162 13.722 1.00 97.94 84 ALA A O 1
ATOM 656 N N . MET A 1 85 ? 1.474 10.234 15.550 1.00 97.88 85 MET A N 1
ATOM 657 C CA . MET A 1 85 ? 1.271 8.928 14.917 1.00 97.88 85 MET A CA 1
ATOM 658 C C . MET A 1 85 ? 0.102 8.954 13.932 1.00 97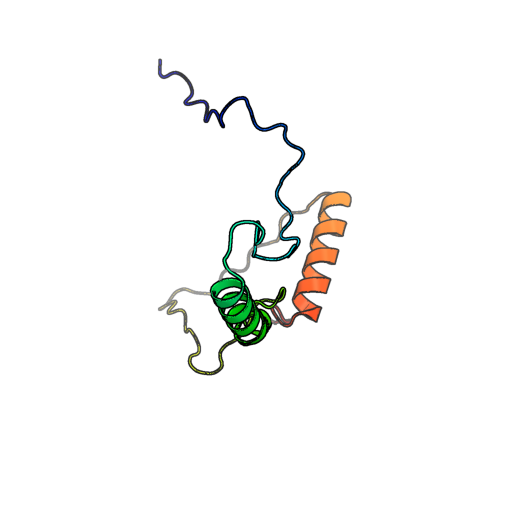.88 85 MET A C 1
ATOM 660 O O . MET A 1 85 ? 0.186 8.329 12.880 1.00 97.88 85 MET A O 1
ATOM 664 N N . GLN A 1 86 ? -0.970 9.686 14.248 1.00 97.88 86 GLN A N 1
ATOM 665 C CA . GLN A 1 86 ? -2.117 9.835 13.354 1.00 97.88 86 GLN A CA 1
ATOM 666 C C . GLN A 1 86 ? -1.715 10.490 12.027 1.00 97.88 86 GLN A C 1
ATOM 668 O O . GLN A 1 86 ? -2.171 10.053 10.977 1.00 97.88 86 GLN A O 1
ATOM 673 N N . GLU A 1 87 ? -0.845 11.502 12.062 1.00 98.06 87 GLU A N 1
ATOM 674 C CA . GLU A 1 87 ? -0.322 12.158 10.856 1.00 98.06 87 GLU A CA 1
ATOM 675 C C . GLU A 1 87 ? 0.434 11.178 9.952 1.00 98.06 87 GLU A C 1
ATOM 677 O O . GLU A 1 87 ? 0.226 11.172 8.739 1.00 98.06 87 GLU A O 1
ATOM 682 N N . ILE A 1 88 ? 1.261 10.308 10.540 1.00 98.25 88 ILE A N 1
ATOM 683 C CA . ILE A 1 88 ? 1.977 9.262 9.800 1.00 98.25 88 ILE A CA 1
ATOM 684 C C . ILE A 1 88 ? 0.981 8.275 9.188 1.00 98.25 88 ILE A C 1
ATOM 686 O O . ILE A 1 88 ? 1.052 8.014 7.994 1.00 98.25 88 ILE A O 1
ATOM 690 N N . ILE A 1 89 ? 0.029 7.770 9.980 1.00 97.38 89 ILE A N 1
ATOM 691 C CA . ILE A 1 89 ? -0.991 6.822 9.505 1.00 97.38 89 ILE A CA 1
ATOM 692 C C . ILE A 1 89 ? -1.769 7.402 8.325 1.00 97.38 89 ILE A C 1
ATOM 694 O O . ILE A 1 89 ? -1.959 6.711 7.331 1.00 97.38 89 ILE A O 1
ATOM 698 N N . ASN A 1 90 ? -2.196 8.662 8.419 1.00 97.50 90 ASN A N 1
ATOM 699 C CA . ASN A 1 90 ? -2.950 9.314 7.354 1.00 97.50 90 ASN A CA 1
ATOM 700 C C . ASN A 1 90 ? -2.117 9.427 6.072 1.00 97.50 90 ASN A C 1
ATOM 702 O O . ASN A 1 90 ? -2.613 9.090 5.005 1.00 97.50 90 ASN A O 1
ATOM 706 N N . ARG A 1 91 ? -0.842 9.823 6.178 1.00 98.25 91 ARG A N 1
ATOM 707 C CA . ARG A 1 91 ? 0.053 9.913 5.017 1.00 98.25 91 ARG A CA 1
ATOM 708 C C . ARG A 1 91 ? 0.242 8.562 4.326 1.00 98.25 91 ARG A C 1
ATOM 710 O O . ARG A 1 91 ? 0.172 8.497 3.104 1.00 98.25 91 ARG A O 1
ATOM 717 N N . GLU A 1 92 ? 0.491 7.498 5.090 1.00 97.50 92 GLU A N 1
ATOM 718 C CA . GLU A 1 92 ? 0.647 6.158 4.507 1.00 97.50 92 GLU A CA 1
ATOM 719 C C . GLU A 1 92 ? -0.672 5.665 3.893 1.00 97.50 92 GLU A C 1
ATOM 721 O O . GLU A 1 92 ? -0.672 5.081 2.813 1.00 97.50 92 GLU A O 1
ATOM 726 N N . LEU A 1 93 ? -1.811 5.947 4.535 1.00 97.25 93 LEU A N 1
ATOM 727 C CA . LEU A 1 93 ? -3.130 5.607 4.003 1.00 97.25 93 LEU A CA 1
ATOM 728 C C . LEU A 1 93 ? -3.410 6.321 2.673 1.00 97.25 93 LEU A C 1
ATOM 730 O O . LEU A 1 93 ? -3.885 5.682 1.737 1.00 97.25 93 LEU A O 1
ATOM 734 N N . ASP A 1 94 ? -3.086 7.612 2.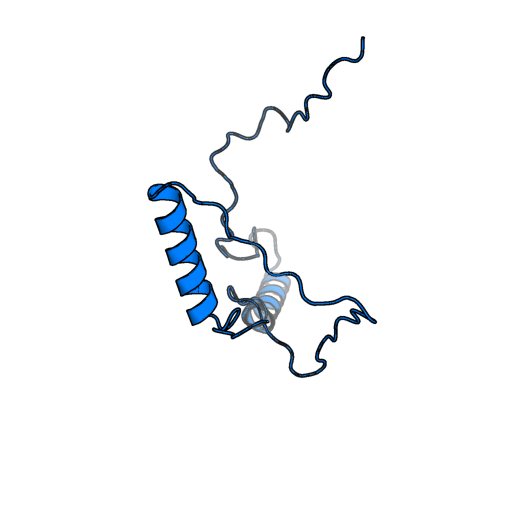573 1.00 97.88 94 ASP A N 1
ATOM 735 C CA . ASP A 1 94 ? -3.230 8.395 1.342 1.00 97.88 94 ASP A CA 1
ATOM 736 C C . ASP A 1 94 ? -2.380 7.807 0.204 1.00 97.88 94 ASP A C 1
ATOM 738 O O . ASP A 1 94 ? -2.851 7.700 -0.930 1.00 97.88 94 ASP A O 1
ATOM 742 N N . GLN A 1 95 ? -1.157 7.359 0.508 1.00 95.69 95 GLN A N 1
ATOM 743 C CA . GLN A 1 95 ? -0.296 6.673 -0.458 1.00 95.69 95 GLN A CA 1
ATOM 744 C C . GLN A 1 95 ? -0.903 5.333 -0.903 1.00 95.69 95 GLN A C 1
ATOM 746 O O . GLN A 1 95 ? -0.984 5.064 -2.098 1.00 95.69 95 GLN A O 1
ATOM 751 N N . MET A 1 96 ? -1.397 4.516 0.031 1.00 95.00 96 MET A N 1
ATOM 752 C CA . MET A 1 96 ? -2.027 3.227 -0.288 1.00 95.00 96 MET A CA 1
ATOM 753 C C . MET A 1 96 ? -3.312 3.385 -1.113 1.00 95.00 96 MET A C 1
ATOM 755 O O . MET A 1 96 ? -3.597 2.541 -1.962 1.00 95.00 96 MET A O 1
ATOM 759 N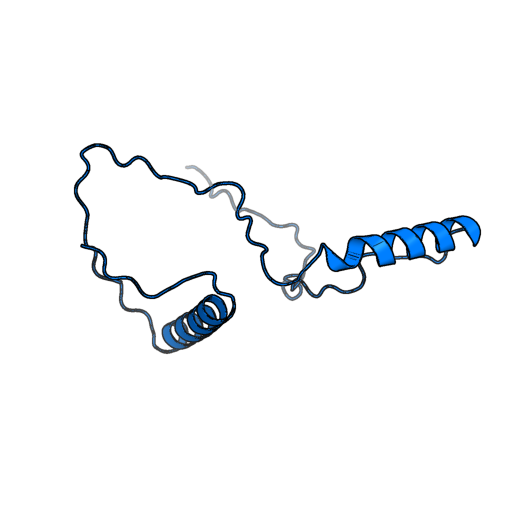 N . LEU A 1 97 ? -4.079 4.456 -0.880 1.00 95.94 97 LEU A N 1
ATOM 760 C CA . LEU A 1 97 ? -5.239 4.821 -1.696 1.00 95.94 97 LEU A CA 1
ATOM 761 C C . LEU A 1 97 ? -4.815 5.223 -3.113 1.00 95.94 97 LEU A C 1
ATOM 763 O O . LEU A 1 97 ? -5.423 4.774 -4.082 1.00 95.94 97 LEU A O 1
ATOM 767 N N . ALA A 1 98 ? -3.768 6.044 -3.244 1.00 93.62 98 ALA A N 1
ATOM 768 C CA . ALA A 1 98 ? -3.232 6.455 -4.540 1.00 93.62 98 ALA A CA 1
ATOM 769 C C . ALA A 1 98 ? -2.676 5.269 -5.349 1.00 93.62 98 ALA A C 1
ATOM 771 O O . ALA A 1 98 ? -2.865 5.215 -6.563 1.00 93.62 98 ALA A O 1
ATOM 772 N N . ASP A 1 99 ? -2.052 4.305 -4.669 1.00 92.00 99 ASP A N 1
ATOM 773 C CA . ASP A 1 99 ? -1.498 3.088 -5.271 1.00 92.00 99 ASP A CA 1
ATOM 774 C C . ASP A 1 99 ? -2.561 2.003 -5.541 1.00 92.00 99 ASP A C 1
ATOM 776 O O . ASP A 1 99 ? -2.240 0.957 -6.104 1.00 92.00 99 ASP A O 1
ATOM 780 N N . GLY A 1 100 ? -3.823 2.223 -5.149 1.00 91.94 100 GLY A N 1
ATOM 781 C CA . GLY A 1 100 ? -4.923 1.273 -5.360 1.00 91.94 100 GLY A CA 1
ATOM 782 C C . GLY A 1 100 ? -4.840 0.006 -4.501 1.00 91.94 100 GLY A C 1
ATOM 783 O O . GLY A 1 100 ? -5.448 -1.006 -4.838 1.00 91.94 100 GLY A O 1
ATOM 784 N N . ILE A 1 101 ? -4.085 0.043 -3.398 1.00 93.56 101 ILE A N 1
ATOM 785 C CA . ILE A 1 101 ? -3.902 -1.093 -2.480 1.00 93.56 101 ILE A CA 1
ATOM 786 C C . ILE A 1 101 ? -5.107 -1.242 -1.538 1.00 93.56 101 ILE A C 1
ATOM 788 O O . ILE A 1 101 ? -5.430 -2.349 -1.108 1.00 93.56 101 ILE A O 1
ATOM 792 N N . VAL A 1 102 ? -5.766 -0.131 -1.193 1.00 95.69 102 VAL A N 1
ATOM 793 C CA . VAL A 1 102 ? -6.946 -0.100 -0.314 1.00 95.69 102 VAL A CA 1
ATOM 794 C C . VAL A 1 102 ? -8.054 0.755 -0.909 1.00 95.69 102 VAL A C 1
ATOM 796 O O . VAL A 1 102 ? -7.800 1.660 -1.699 1.00 95.69 102 VAL A O 1
ATOM 799 N N . GLU A 1 103 ? -9.286 0.504 -0.469 1.00 96.31 103 GLU A N 1
ATOM 800 C CA . GLU A 1 103 ? -10.469 1.257 -0.875 1.00 96.31 103 GLU A CA 1
ATOM 801 C C . GLU A 1 103 ? -11.440 1.473 0.302 1.00 96.31 103 GLU A C 1
ATOM 803 O O . GLU A 1 103 ? -11.445 0.696 1.267 1.00 96.31 103 GLU A O 1
ATOM 808 N N . PRO A 1 104 ? -12.284 2.521 0.259 1.00 96.94 104 PRO A N 1
ATOM 809 C CA . PRO A 1 104 ? -13.362 2.691 1.224 1.00 96.94 104 PRO A CA 1
ATOM 810 C C . PRO A 1 104 ? -14.362 1.533 1.154 1.00 96.94 104 PRO A C 1
ATOM 812 O O . PRO A 1 104 ? -14.845 1.177 0.083 1.00 96.94 104 PRO A O 1
ATOM 815 N N . SER A 1 105 ? -14.745 0.996 2.310 1.00 95.44 105 SER A N 1
ATOM 816 C CA . SER A 1 105 ? -15.750 -0.063 2.417 1.00 95.44 105 SER A CA 1
ATOM 817 C C . SER A 1 105 ? -16.719 0.203 3.568 1.00 95.44 105 SER A C 1
ATOM 819 O O . SER A 1 105 ? -16.451 1.006 4.464 1.00 95.44 105 SER A O 1
ATOM 821 N N . ASN A 1 106 ? -17.875 -0.462 3.536 1.00 95.56 106 ASN A N 1
ATOM 822 C CA . ASN A 1 106 ? -18.878 -0.402 4.596 1.00 95.56 106 ASN A CA 1
ATOM 823 C C . ASN A 1 106 ? -19.123 -1.815 5.142 1.00 95.56 106 ASN A C 1
ATOM 825 O O . ASN A 1 106 ? -20.006 -2.526 4.662 1.00 95.56 106 ASN A O 1
ATOM 829 N N . SER A 1 107 ? -18.287 -2.238 6.094 1.00 91.06 107 SER A N 1
ATOM 830 C CA . SER A 1 107 ? -18.364 -3.559 6.721 1.00 91.06 107 SER A CA 1
ATOM 831 C C . SER A 1 107 ? -19.345 -3.593 7.911 1.00 91.06 107 SER A C 1
ATOM 833 O O . SER A 1 107 ? -19.514 -2.576 8.595 1.00 91.06 107 SER A O 1
ATOM 835 N N . PRO A 1 108 ? -20.016 -4.740 8.146 1.00 88.06 108 PRO A N 1
ATOM 836 C CA . PRO A 1 108 ? -20.952 -4.932 9.259 1.00 88.06 108 PRO A CA 1
ATOM 837 C C . PRO A 1 108 ? -20.282 -4.928 10.645 1.00 88.06 108 PRO A C 1
ATOM 839 O O . PRO A 1 108 ? -19.133 -5.410 10.769 1.00 88.06 108 PRO A O 1
#

InterPro domains:
  IPR043502 DNA/RNA polymerase superfamily [SSF56672] (48-108)

pLDDT: mean 79.18, std 20.73, range [34.53, 98.25]

Foldseek 3Di:
DDDDPDPDDDPPDDPPDPPDPPPDDPDPDDPPDDPVVSVVVVVVCVVCVVVDDPADDDDPPDDDDDDPDPDDDDDDDDDDDDPVVVVVVVVVVVVCVVSVVDDDDDDD

Organism: Lygus hesperus (NCBI:txid30085)

Radius of gyration: 23.19 Å; chains: 1; bounding box: 57×34×61 Å

Sequence (108 aa):
NLSKDTWMFSPGTTADHVSSLETEPMVQSRDHLNPGYRSQLDDLVATYLNLFSKSPGCTDVVEHCILTGDAQPIKQRYYPVSPAMQEIINRELDQMLADGIVEPSNSP